Protein AF-A0AAV2IXG7-F1 (afdb_monomer_lite)

Organism: Knipowitschia caucasica (NCBI:txid637954)

Foldseek 3Di:
DDDDDDDDDDPDPPPPPDDDDDDDDDADCDPDPPPHHHDPPNDADDADPQFDDRPSQWGDWQWAFPDAPPGSPGDTDGQPQVPPATADRRPSHGPDPPSDDD

InterPro domains:
  IPR002049 Laminin-type EGF domain [PS01248] (45-79)

Sequence (102 aa):
MYPLELQFAHASPLSADTAQLAEVILTSAVISEAEGPPAPWVEFCSCPVGFMGQFCEQCSRGFTREHPGRGPLSACVPCNCHQHGTCHPETGKTLTVKCFFI

Structure (mmCIF, N/CA/C/O backbone):
data_AF-A0AAV2IXG7-F1
#
_entry.id   AF-A0AAV2IXG7-F1
#
loop_
_atom_site.group_PDB
_atom_site.id
_atom_site.type_symbol
_atom_site.label_atom_id
_atom_site.label_alt_id
_atom_site.label_comp_id
_atom_site.label_asym_id
_atom_site.label_entity_id
_atom_site.label_seq_id
_atom_site.pdbx_PDB_ins_code
_atom_site.Cartn_x
_atom_site.Cartn_y
_atom_site.Cartn_z
_atom_site.occupancy
_atom_site.B_iso_or_equiv
_atom_site.auth_seq_id
_atom_site.auth_comp_id
_atom_site.auth_asym_id
_atom_site.auth_atom_id
_atom_site.pdbx_PDB_model_num
ATOM 1 N N . MET A 1 1 ? -15.038 0.735 75.300 1.00 44.59 1 MET A N 1
ATOM 2 C CA . 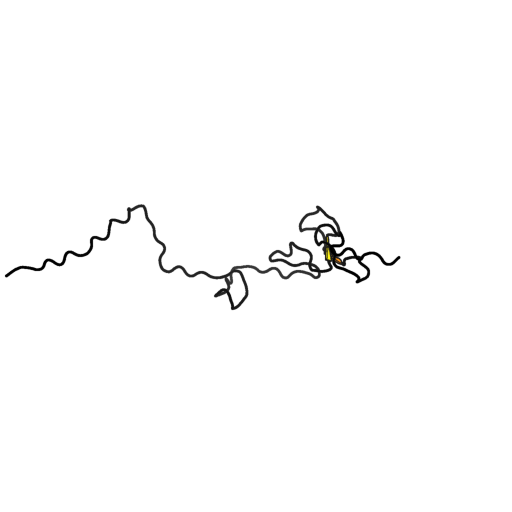MET A 1 1 ? -16.034 1.543 74.565 1.00 44.59 1 MET A CA 1
ATOM 3 C C . MET A 1 1 ? -15.304 2.615 73.761 1.00 44.59 1 MET A C 1
ATOM 5 O O . MET A 1 1 ? -15.051 3.688 74.282 1.00 44.59 1 MET A O 1
ATOM 9 N N . TYR A 1 2 ? -14.930 2.310 72.523 1.00 36.72 2 TYR A N 1
ATOM 10 C CA . TYR A 1 2 ? -14.588 3.296 71.492 1.00 36.72 2 TYR A CA 1
ATOM 11 C C . TYR A 1 2 ? -15.261 2.778 70.215 1.00 36.72 2 TYR A C 1
ATOM 13 O O . TYR A 1 2 ? -14.987 1.631 69.856 1.00 36.72 2 TYR A O 1
ATOM 21 N N . PRO A 1 3 ? -16.193 3.509 69.582 1.00 52.22 3 PRO A N 1
ATOM 22 C CA . PRO A 1 3 ? -16.747 3.073 68.309 1.00 52.22 3 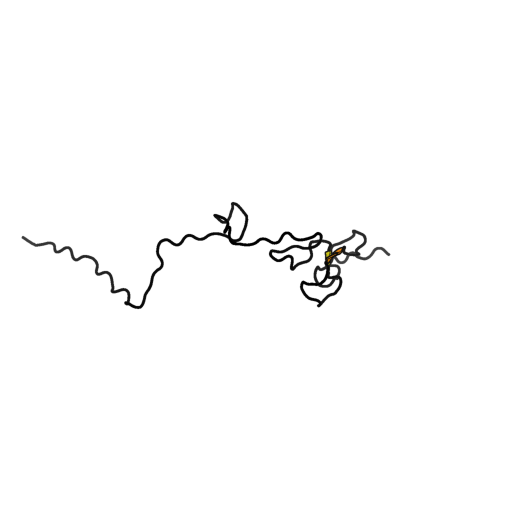PRO A CA 1
ATOM 23 C C . PRO A 1 3 ? -15.724 3.331 67.192 1.00 52.22 3 PRO A C 1
ATOM 25 O O . PRO A 1 3 ? -15.196 4.432 67.059 1.00 52.22 3 PRO A O 1
ATOM 28 N N . LEU A 1 4 ? -15.429 2.286 66.419 1.00 42.97 4 LEU A N 1
ATOM 29 C CA . LEU A 1 4 ? -14.741 2.367 65.133 1.00 42.97 4 LEU A CA 1
ATOM 30 C C . LEU A 1 4 ? -15.781 2.768 64.078 1.00 42.97 4 LEU A C 1
ATOM 32 O O . LEU A 1 4 ? -16.601 1.941 63.687 1.00 42.97 4 LEU A O 1
ATOM 36 N N . GLU A 1 5 ? -15.757 4.024 63.636 1.00 44.38 5 GLU A N 1
ATOM 37 C CA . GLU A 1 5 ? -16.462 4.470 62.429 1.00 44.38 5 GLU A CA 1
ATOM 38 C C . GLU A 1 5 ? -15.625 4.079 61.202 1.00 44.38 5 GLU A C 1
ATOM 40 O O . GLU A 1 5 ? -14.511 4.563 61.000 1.00 44.38 5 GLU A O 1
ATOM 45 N N . LEU A 1 6 ? -16.157 3.169 60.386 1.00 48.25 6 LEU A N 1
ATOM 46 C CA . LEU A 1 6 ? -15.658 2.869 59.046 1.00 48.25 6 LEU A CA 1
ATOM 47 C C . LEU A 1 6 ? -16.139 3.973 58.099 1.00 48.25 6 LEU A C 1
ATOM 49 O O . LEU A 1 6 ? -17.231 3.889 57.540 1.00 48.25 6 LEU A O 1
ATOM 53 N N . GLN A 1 7 ? -15.331 5.012 57.902 1.00 42.25 7 GLN A N 1
ATOM 54 C CA . GLN A 1 7 ? -15.579 5.970 56.828 1.00 42.25 7 GLN A CA 1
ATOM 55 C C . GLN A 1 7 ? -15.083 5.391 55.505 1.00 42.25 7 GLN A C 1
ATOM 57 O O . GLN A 1 7 ? -13.887 5.286 55.235 1.00 42.25 7 GLN A O 1
ATOM 62 N N . PHE A 1 8 ? -16.063 4.974 54.704 1.00 44.91 8 PHE A N 1
ATOM 63 C CA . PHE A 1 8 ? -15.930 4.642 53.296 1.00 44.91 8 PHE A CA 1
ATOM 64 C C . PHE A 1 8 ? -15.096 5.716 52.595 1.00 44.91 8 PHE A C 1
ATOM 66 O O . PHE A 1 8 ? -15.387 6.907 52.711 1.00 44.91 8 PHE A O 1
ATOM 73 N N . ALA A 1 9 ? -14.056 5.291 51.876 1.00 43.16 9 ALA A N 1
ATOM 74 C CA . ALA A 1 9 ? -13.269 6.172 51.031 1.00 43.16 9 ALA A CA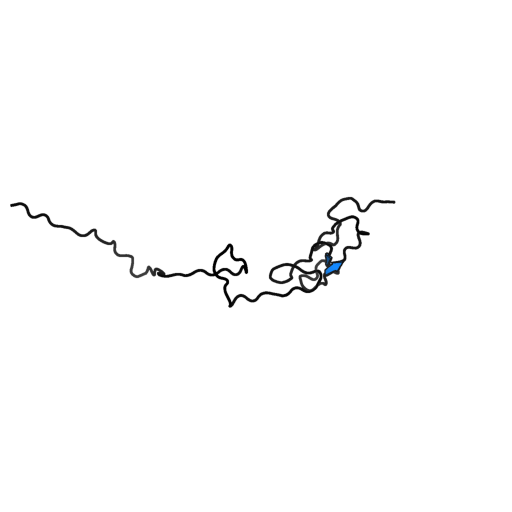 1
ATOM 75 C C . ALA A 1 9 ? -14.221 6.950 50.113 1.00 43.16 9 ALA A C 1
ATOM 77 O O . ALA A 1 9 ? -14.943 6.363 49.307 1.00 43.16 9 ALA A O 1
ATOM 78 N N . HIS A 1 10 ? -14.250 8.269 50.292 1.00 45.78 10 HIS A N 1
ATOM 79 C CA . HIS A 1 10 ? -14.997 9.184 49.450 1.00 45.78 10 HIS A CA 1
ATOM 80 C C . HIS A 1 10 ? -14.551 8.980 48.000 1.00 45.78 10 HIS A C 1
ATOM 82 O O . HIS A 1 10 ? -13.446 9.369 47.622 1.00 45.78 10 HIS A O 1
ATOM 88 N N . ALA A 1 11 ? -15.408 8.366 47.184 1.00 54.56 11 ALA A N 1
ATOM 89 C CA . ALA A 1 11 ? -15.302 8.493 45.744 1.00 54.56 11 ALA A CA 1
ATOM 90 C C . ALA A 1 11 ? -15.481 9.982 45.427 1.00 54.56 11 ALA A C 1
ATOM 92 O O . ALA A 1 11 ? -16.546 10.552 45.675 1.00 54.56 11 ALA A O 1
ATOM 93 N N . SER A 1 12 ? -14.415 10.628 44.956 1.00 61.94 12 SER A N 1
ATOM 94 C CA . SER A 1 12 ? -14.478 11.985 44.419 1.00 61.94 12 SER A CA 1
ATOM 95 C C . SER A 1 12 ? -15.626 12.072 43.406 1.00 61.94 12 SER A C 1
ATOM 97 O O . SER A 1 12 ? -15.798 11.127 42.629 1.00 61.94 12 SER A O 1
ATOM 99 N N . PRO A 1 13 ? -16.407 13.167 43.374 1.00 58.94 13 PRO A N 1
ATOM 100 C CA . PRO A 1 13 ? -17.423 13.336 42.353 1.00 58.94 13 PRO A CA 1
ATOM 101 C C . PRO A 1 13 ? -16.691 13.447 41.015 1.00 58.94 13 PRO A C 1
ATOM 103 O O . PRO A 1 13 ? -16.073 14.467 40.712 1.00 58.94 13 PRO A O 1
ATOM 106 N N . LEU A 1 14 ? -16.699 12.369 40.231 1.00 61.75 14 LEU A N 1
ATOM 107 C CA . LEU A 1 14 ? -16.409 12.459 38.808 1.00 61.75 14 LEU A CA 1
ATOM 108 C C . LEU A 1 14 ? -17.406 13.488 38.271 1.00 61.75 14 LEU A C 1
ATOM 110 O O . LEU A 1 14 ? -18.613 13.304 38.421 1.00 61.75 14 LEU A O 1
ATOM 114 N N . SER A 1 15 ? -16.886 14.615 37.779 1.00 64.38 15 SER A N 1
ATOM 115 C CA . SER A 1 15 ? -17.681 15.712 37.228 1.00 64.38 15 SER A CA 1
ATOM 116 C C . SER A 1 15 ? -18.786 15.156 36.329 1.00 64.38 15 SER A C 1
ATOM 118 O O . SER A 1 15 ? -18.529 14.233 35.556 1.00 64.38 15 SER A O 1
ATOM 120 N N . ALA A 1 16 ? -19.995 15.716 36.403 1.00 66.00 16 ALA A N 1
ATOM 121 C CA . ALA A 1 16 ? -21.142 15.285 35.594 1.00 66.00 16 ALA A CA 1
ATOM 122 C C . ALA A 1 16 ? -20.920 15.440 34.070 1.00 66.00 16 ALA A C 1
ATOM 124 O O . ALA A 1 16 ? -21.751 14.999 33.282 1.00 66.00 16 ALA A O 1
ATOM 125 N N . ASP A 1 17 ? -19.782 16.011 33.670 1.00 75.56 17 ASP A N 1
ATOM 126 C CA . ASP A 1 17 ? -19.321 16.148 32.287 1.00 75.56 17 ASP A CA 1
ATOM 127 C C . ASP A 1 17 ? -18.357 15.031 31.840 1.00 75.56 17 ASP A C 1
ATOM 129 O O . ASP A 1 17 ? -17.894 15.028 30.698 1.00 75.56 17 ASP A O 1
ATOM 133 N N . THR A 1 18 ? -18.023 14.076 32.714 1.00 73.88 18 THR A N 1
ATOM 134 C CA . THR A 1 18 ? -17.079 12.998 32.397 1.00 73.88 18 THR A CA 1
ATOM 135 C C . THR A 1 18 ? -17.822 11.708 32.060 1.00 73.88 18 THR A C 1
ATOM 137 O O . THR A 1 18 ? -18.237 10.959 32.943 1.00 73.88 18 THR A O 1
ATOM 140 N N . ALA A 1 19 ? -17.938 11.406 30.767 1.00 83.44 19 ALA A N 1
ATOM 141 C CA . ALA A 1 19 ? -18.352 10.088 30.294 1.00 83.44 19 ALA A CA 1
ATOM 142 C C . ALA A 1 19 ? -17.144 9.139 30.234 1.00 83.44 19 ALA A C 1
ATOM 144 O O . ALA A 1 19 ? -16.081 9.506 29.734 1.00 83.44 19 ALA A O 1
ATOM 145 N N . GLN A 1 20 ? -17.311 7.910 30.725 1.00 86.62 20 GLN A N 1
ATOM 146 C CA . GLN A 1 20 ? -16.305 6.851 30.627 1.00 86.62 20 GLN A CA 1
ATOM 147 C C . GLN A 1 20 ? -16.876 5.671 29.845 1.00 86.62 20 GLN A C 1
ATOM 149 O O . GLN A 1 20 ? -18.012 5.258 30.070 1.00 86.62 20 GLN A O 1
ATOM 154 N N . LEU A 1 21 ? -16.074 5.137 28.927 1.00 88.19 21 LEU A N 1
ATOM 155 C CA . LEU A 1 21 ? -16.388 3.906 28.214 1.00 88.19 21 LEU A CA 1
ATOM 156 C C . LEU A 1 21 ? -15.968 2.721 29.088 1.00 88.19 21 LEU A C 1
ATOM 158 O O . LEU A 1 21 ? -14.818 2.648 29.520 1.00 88.19 21 LEU A O 1
ATOM 162 N N . ALA A 1 22 ? -16.890 1.796 29.333 1.00 90.19 22 ALA A N 1
ATOM 163 C CA . ALA A 1 22 ? -16.603 0.498 29.934 1.00 90.19 22 ALA A CA 1
ATOM 164 C C . ALA A 1 22 ? -16.862 -0.604 28.894 1.00 90.19 22 ALA A C 1
ATOM 166 O O . ALA A 1 22 ? -17.690 -0.416 28.007 1.00 90.19 22 ALA A O 1
ATOM 167 N N . GLU A 1 23 ? -16.150 -1.731 29.006 1.00 89.06 23 GLU A N 1
ATOM 168 C CA . GLU A 1 23 ? -16.329 -2.914 28.141 1.00 89.06 23 GLU A CA 1
ATOM 169 C C . GLU A 1 23 ? -16.032 -2.675 26.643 1.00 89.06 23 GLU A C 1
ATOM 171 O O . GLU A 1 23 ? -16.774 -3.070 25.749 1.00 89.06 23 GLU A O 1
ATOM 176 N N . VAL A 1 24 ? -14.905 -2.019 26.349 1.00 87.38 24 VAL A N 1
ATOM 177 C CA . VAL A 1 24 ? -14.447 -1.805 24.967 1.00 87.38 24 VAL A CA 1
ATOM 178 C C . VAL A 1 24 ? -13.689 -3.033 24.462 1.00 87.38 24 VAL A C 1
ATOM 180 O O . VAL A 1 24 ? -12.685 -3.431 25.052 1.00 87.38 24 VAL A O 1
ATOM 183 N N . ILE A 1 25 ? -14.130 -3.594 23.334 1.00 87.12 25 ILE A N 1
ATOM 184 C CA . ILE A 1 25 ? -13.411 -4.641 22.597 1.00 87.12 25 ILE A CA 1
ATOM 185 C C . ILE A 1 25 ? -12.797 -4.013 21.345 1.00 87.12 25 ILE A C 1
ATOM 187 O O . ILE A 1 25 ? -13.484 -3.334 20.585 1.00 87.12 25 ILE A O 1
ATOM 191 N N . LEU A 1 26 ? -11.503 -4.251 21.129 1.00 86.88 26 LEU A N 1
ATOM 192 C CA . LEU A 1 26 ? -10.786 -3.811 19.934 1.00 86.88 26 LEU A CA 1
ATOM 193 C C . LEU A 1 26 ? -10.581 -4.989 18.981 1.00 86.88 26 LEU A C 1
ATOM 195 O O . LEU A 1 26 ? -10.255 -6.098 19.400 1.00 86.88 26 LEU A O 1
ATOM 199 N N . THR A 1 27 ? -10.754 -4.721 17.694 1.00 87.75 27 THR A N 1
ATOM 200 C CA . THR A 1 27 ? -10.518 -5.663 16.594 1.00 87.75 27 THR A CA 1
ATOM 201 C C . THR A 1 27 ? -9.492 -5.065 15.635 1.00 87.75 27 THR A C 1
ATOM 203 O O . THR A 1 27 ? -9.427 -3.841 15.506 1.00 87.75 27 THR A O 1
ATOM 206 N N . SER A 1 28 ? -8.722 -5.897 14.935 1.00 85.81 28 SER A N 1
ATOM 207 C CA . SER A 1 28 ? -7.664 -5.437 14.024 1.00 85.81 28 SER A CA 1
ATOM 208 C C . SER A 1 28 ? -8.113 -5.413 12.562 1.00 85.81 28 SER A C 1
ATOM 210 O O . SER A 1 28 ? -8.875 -6.265 12.116 1.00 85.81 28 SER A O 1
ATOM 212 N N . ALA A 1 29 ? -7.605 -4.449 11.792 1.00 84.38 29 ALA A N 1
ATOM 213 C CA . ALA A 1 29 ? -7.722 -4.438 10.331 1.00 84.38 29 ALA A CA 1
ATOM 214 C C . ALA A 1 29 ? -6.754 -5.429 9.655 1.00 84.38 29 ALA A C 1
ATOM 216 O O . ALA A 1 29 ? -6.902 -5.736 8.473 1.00 84.38 29 ALA A O 1
ATOM 217 N N . VAL A 1 30 ? -5.753 -5.922 10.389 1.00 82.75 30 VAL A N 1
ATOM 218 C CA . VAL A 1 30 ? -4.764 -6.868 9.876 1.00 82.75 30 VAL A CA 1
ATOM 219 C C . VAL A 1 30 ? -5.321 -8.283 9.962 1.00 82.75 30 VAL A C 1
ATOM 221 O O . VAL A 1 30 ? -5.701 -8.764 11.027 1.00 82.75 30 VAL A O 1
ATOM 224 N N . ILE A 1 31 ? -5.307 -8.986 8.831 1.00 74.88 31 ILE A N 1
ATOM 225 C CA . ILE A 1 31 ? -5.670 -10.402 8.752 1.00 74.88 31 ILE A CA 1
ATOM 226 C C . ILE A 1 31 ? -4.442 -11.227 9.163 1.00 74.88 31 ILE A C 1
ATOM 228 O O . ILE A 1 31 ? -3.744 -11.803 8.331 1.00 74.88 31 ILE A O 1
ATOM 232 N N . SER A 1 32 ? -4.116 -11.218 10.456 1.00 75.31 32 SER A N 1
ATOM 233 C CA . SER A 1 32 ? -3.060 -12.057 11.026 1.00 75.31 32 SER A CA 1
ATOM 234 C C . SER A 1 32 ? -3.428 -12.495 12.439 1.00 75.31 32 SER A C 1
ATOM 236 O O . SER A 1 32 ? -3.988 -11.718 13.206 1.00 75.31 32 SER A O 1
ATOM 238 N N . GLU A 1 33 ? -3.082 -13.730 12.805 1.00 67.50 33 GLU A N 1
ATOM 239 C CA . GLU A 1 33 ? -3.388 -14.278 14.137 1.00 67.50 33 GLU A CA 1
ATOM 240 C C . GLU A 1 33 ? -2.608 -13.587 15.274 1.00 67.50 33 GLU A C 1
ATOM 242 O O . GLU A 1 33 ? -2.902 -13.799 16.447 1.00 67.50 33 GLU A O 1
ATOM 247 N N . ALA A 1 34 ? -1.622 -12.747 14.942 1.00 74.06 34 ALA A N 1
ATOM 248 C CA . ALA A 1 34 ? -0.730 -12.106 15.903 1.00 74.06 34 ALA A CA 1
ATOM 249 C C . ALA A 1 34 ? -1.305 -10.833 16.559 1.00 74.06 34 ALA A C 1
ATOM 251 O O . ALA A 1 34 ? -0.802 -10.424 17.602 1.00 74.06 34 ALA A O 1
ATOM 252 N N . GLU A 1 35 ? -2.338 -10.207 15.980 1.00 75.81 35 GLU A N 1
ATOM 253 C CA . GLU A 1 35 ? -2.817 -8.870 16.391 1.00 75.81 35 GLU A CA 1
ATOM 254 C C . GLU A 1 35 ? -4.280 -8.835 16.874 1.00 75.81 35 GLU A C 1
ATOM 256 O O . GLU A 1 35 ? -4.889 -7.769 16.970 1.00 75.81 35 GLU A O 1
ATOM 261 N N . GLY A 1 36 ? -4.845 -9.991 17.232 1.00 80.75 36 GLY A N 1
ATOM 262 C CA . GLY A 1 36 ? -6.204 -10.102 17.772 1.00 80.75 36 GLY A CA 1
ATOM 263 C C . GLY A 1 36 ? -7.269 -10.434 16.719 1.00 80.75 36 GLY A C 1
ATOM 264 O O . GLY A 1 36 ? -6.939 -10.803 15.591 1.00 80.75 36 GLY A O 1
ATOM 265 N N . PRO A 1 37 ? -8.565 -10.374 17.085 1.00 84.25 37 PRO A N 1
ATOM 266 C CA . PRO A 1 37 ? -9.641 -10.763 16.183 1.00 84.25 37 PRO A CA 1
ATOM 267 C C . PRO A 1 37 ? -9.728 -9.796 14.991 1.00 84.25 37 PRO A C 1
ATOM 269 O O . PRO A 1 37 ? -9.742 -8.576 15.201 1.00 84.25 37 PRO A O 1
ATOM 272 N N . PRO A 1 38 ? -9.811 -10.306 13.748 1.00 83.94 38 PRO A N 1
ATOM 273 C CA . PRO A 1 38 ? -9.954 -9.462 12.575 1.00 83.94 38 PRO A CA 1
ATOM 274 C C . PRO A 1 38 ? -11.319 -8.769 12.582 1.00 83.94 38 PRO A C 1
ATOM 276 O O . PRO A 1 38 ? -12.329 -9.341 12.991 1.00 83.94 38 PRO A O 1
ATOM 279 N N . ALA A 1 39 ? -11.343 -7.535 12.103 1.00 87.69 39 ALA A N 1
ATOM 280 C CA . ALA A 1 39 ? -12.537 -6.735 11.909 1.00 87.69 39 ALA A CA 1
ATOM 281 C C . ALA A 1 39 ? -13.234 -7.157 10.598 1.00 87.69 39 ALA A C 1
ATOM 283 O O . ALA A 1 39 ? -12.747 -6.809 9.523 1.00 87.69 39 ALA A O 1
ATOM 284 N N . PRO A 1 40 ? -14.373 -7.878 10.630 1.00 84.81 40 PRO A N 1
ATOM 285 C CA . PRO A 1 40 ? -15.000 -8.421 9.417 1.00 84.81 40 PRO A CA 1
ATOM 286 C C . PRO A 1 40 ? -15.580 -7.351 8.481 1.00 84.81 40 PRO A C 1
ATOM 288 O O . PRO A 1 40 ? -15.892 -7.645 7.333 1.00 84.81 40 PRO A O 1
ATOM 291 N N . TRP A 1 41 ? -15.751 -6.121 8.969 1.00 83.81 41 TRP A N 1
ATOM 292 C CA . TRP A 1 41 ? -16.203 -4.972 8.180 1.00 83.81 41 TRP A CA 1
ATOM 293 C C . TRP A 1 41 ? -15.062 -4.255 7.450 1.00 83.81 41 TRP A C 1
ATOM 295 O O . TRP A 1 41 ? -15.323 -3.327 6.688 1.00 83.81 41 TRP A O 1
ATOM 305 N N . VAL A 1 42 ? -13.805 -4.626 7.712 1.00 87.06 42 VAL A N 1
ATOM 306 C CA . VAL A 1 42 ? -12.667 -4.072 6.982 1.00 87.06 42 VAL A CA 1
ATOM 307 C C . VAL A 1 42 ? -12.591 -4.763 5.631 1.00 87.06 42 VAL A C 1
ATOM 309 O O . VAL A 1 42 ? -12.370 -5.969 5.533 1.00 87.06 42 VAL A O 1
ATOM 312 N N . GLU A 1 43 ? -12.783 -3.979 4.580 1.00 84.06 43 GLU A N 1
ATOM 313 C CA . GLU A 1 43 ? -12.617 -4.446 3.212 1.00 84.06 43 GLU A CA 1
ATOM 314 C C . GLU A 1 43 ? -11.127 -4.628 2.896 1.00 84.06 43 GLU A C 1
ATOM 316 O O . GLU A 1 43 ? -10.285 -3.817 3.285 1.00 84.06 43 GLU A O 1
ATOM 321 N N . PHE A 1 44 ? -10.802 -5.694 2.164 1.00 80.69 44 PHE A N 1
ATOM 322 C CA . PHE A 1 44 ? -9.449 -5.965 1.688 1.00 80.69 44 PHE A CA 1
ATOM 323 C C . PHE A 1 44 ? -9.413 -5.952 0.161 1.00 80.69 44 PHE A C 1
ATOM 325 O O . PHE A 1 44 ? -10.238 -6.587 -0.501 1.00 80.69 44 PHE A O 1
ATOM 332 N N . CYS A 1 45 ? -8.432 -5.257 -0.413 1.00 85.88 45 CYS A N 1
ATOM 333 C CA . CYS A 1 45 ? -8.247 -5.209 -1.856 1.00 85.88 45 CYS A CA 1
ATOM 334 C C . CYS A 1 45 ? -7.412 -6.401 -2.349 1.00 85.88 45 CYS A C 1
ATOM 336 O O . CYS A 1 45 ? -6.269 -6.593 -1.941 1.00 85.88 45 CYS A O 1
ATOM 338 N N . SER A 1 46 ? -7.948 -7.176 -3.298 1.00 88.12 46 SER A N 1
ATOM 339 C CA . SER A 1 46 ? -7.145 -8.144 -4.052 1.00 88.12 46 SER A CA 1
ATOM 340 C C . SER A 1 46 ? -6.387 -7.416 -5.162 1.00 88.12 46 SER A C 1
ATOM 342 O O . SER A 1 46 ? -6.991 -6.942 -6.126 1.00 88.12 46 SER A O 1
ATOM 344 N N . CYS A 1 47 ? -5.068 -7.285 -5.009 1.00 87.38 47 CYS A N 1
ATOM 345 C CA . CYS A 1 47 ? -4.269 -6.527 -5.964 1.00 87.38 47 CYS A CA 1
ATOM 346 C C . CYS A 1 47 ? -3.970 -7.322 -7.241 1.00 87.38 47 CYS A C 1
ATOM 348 O O . CYS A 1 47 ? -3.590 -8.495 -7.165 1.00 87.38 47 CYS A O 1
ATOM 350 N N . PRO A 1 48 ? -4.082 -6.685 -8.423 1.00 89.81 48 PRO A N 1
ATOM 351 C CA . PRO A 1 48 ? -3.643 -7.291 -9.669 1.00 89.81 48 PRO A CA 1
ATOM 352 C C . PRO A 1 48 ? -2.120 -7.478 -9.681 1.00 89.81 48 PRO A C 1
ATOM 354 O O . PRO A 1 48 ? -1.383 -6.900 -8.876 1.00 89.81 48 PRO A O 1
ATOM 357 N N . VAL A 1 49 ? -1.639 -8.277 -10.637 1.00 88.50 49 VAL A N 1
ATOM 358 C CA . VAL A 1 49 ? -0.204 -8.529 -10.820 1.00 88.50 49 VAL A CA 1
ATOM 359 C C . VAL A 1 49 ? 0.548 -7.204 -10.930 1.00 88.50 49 VAL A C 1
ATOM 361 O O . VAL A 1 49 ? 0.187 -6.336 -11.721 1.00 88.50 49 VAL A O 1
ATOM 364 N N . GLY A 1 50 ? 1.609 -7.065 -10.142 1.00 88.25 50 GLY A N 1
ATOM 365 C CA . GLY A 1 50 ? 2.459 -5.885 -10.177 1.00 88.25 50 GLY A CA 1
ATOM 366 C C . GLY A 1 50 ? 2.123 -4.814 -9.143 1.00 88.25 50 GLY A C 1
ATOM 367 O O . GLY A 1 50 ? 2.923 -3.893 -9.005 1.00 88.25 50 GLY A O 1
ATOM 368 N N . PHE A 1 51 ? 1.036 -4.948 -8.379 1.00 89.56 51 PHE A N 1
ATOM 369 C CA . PHE A 1 51 ? 0.628 -4.004 -7.332 1.00 89.56 51 PHE A CA 1
ATOM 370 C C . PHE A 1 51 ? 0.720 -4.621 -5.928 1.00 89.56 51 PHE A C 1
ATOM 372 O O . PHE A 1 51 ? 0.625 -5.834 -5.754 1.00 89.56 51 PHE A O 1
ATOM 379 N N . MET A 1 52 ? 0.931 -3.779 -4.919 1.00 88.56 52 MET A N 1
ATOM 380 C CA . MET A 1 52 ? 0.957 -4.131 -3.499 1.00 88.56 52 MET A CA 1
ATOM 381 C C . MET A 1 52 ? 0.423 -2.971 -2.640 1.00 88.56 52 MET A C 1
ATOM 383 O O . MET A 1 52 ? 0.233 -1.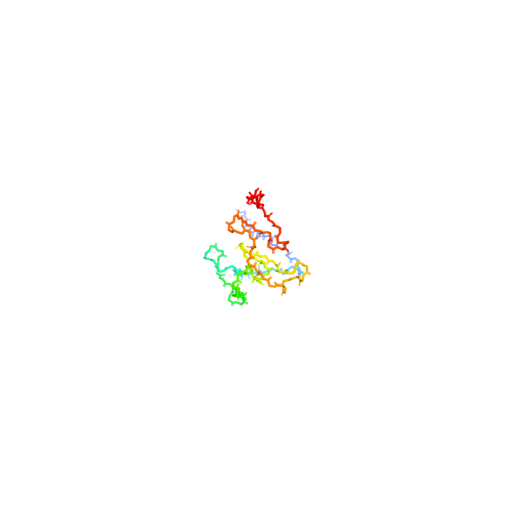859 -3.135 1.00 88.56 52 MET A O 1
ATOM 387 N N . GLY A 1 53 ? 0.225 -3.230 -1.347 1.00 86.00 53 GLY A N 1
ATOM 388 C CA . GLY A 1 53 ? -0.358 -2.279 -0.397 1.00 86.00 53 GLY A CA 1
ATOM 389 C C . GLY A 1 53 ? -1.810 -2.618 -0.069 1.00 86.00 53 GLY A C 1
ATOM 390 O O . GLY A 1 53 ? -2.443 -3.421 -0.752 1.00 86.00 53 GLY A O 1
ATOM 391 N N . GLN A 1 54 ? -2.330 -2.019 0.997 1.00 82.88 54 GLN A N 1
ATOM 392 C CA . GLN A 1 54 ? -3.708 -2.231 1.460 1.00 82.88 54 GLN A CA 1
ATOM 393 C C . GLN A 1 54 ? -4.756 -1.695 0.470 1.00 82.88 54 GLN A C 1
ATOM 395 O O . GLN A 1 54 ? -5.875 -2.198 0.433 1.00 82.88 54 GLN A O 1
ATOM 400 N N . PHE A 1 55 ? -4.377 -0.725 -0.370 1.00 85.38 55 PHE A N 1
ATOM 401 C CA . PHE A 1 55 ? -5.221 -0.127 -1.405 1.00 85.38 55 PHE A CA 1
ATOM 402 C C . PHE A 1 55 ? -4.642 -0.325 -2.812 1.00 85.38 55 PHE A C 1
ATOM 404 O O . PHE A 1 55 ? -5.024 0.386 -3.742 1.00 85.38 55 PHE A O 1
ATOM 411 N N . CYS A 1 56 ? -3.706 -1.267 -2.982 1.00 87.25 56 CYS A N 1
ATOM 412 C CA . CYS A 1 56 ? -2.983 -1.488 -4.238 1.00 87.25 56 CYS A CA 1
ATOM 413 C C . CYS A 1 56 ? -2.340 -0.204 -4.784 1.00 87.25 56 CYS A C 1
ATOM 415 O O . CYS A 1 56 ? -2.295 0.034 -5.989 1.00 87.25 56 CYS A O 1
ATOM 417 N N . GLU A 1 57 ? -1.873 0.659 -3.888 1.00 86.31 57 GLU A N 1
ATOM 418 C CA . GLU A 1 57 ? -1.392 1.992 -4.223 1.00 86.31 57 GLU A CA 1
ATOM 419 C C . GLU A 1 57 ? 0.094 2.019 -4.603 1.00 86.31 57 GLU A C 1
ATOM 421 O O . GLU A 1 57 ? 0.568 3.009 -5.167 1.00 86.31 57 GLU A O 1
ATOM 426 N N . GLN A 1 58 ? 0.819 0.928 -4.339 1.00 86.19 58 GLN A N 1
ATOM 427 C CA . GLN A 1 58 ? 2.256 0.793 -4.567 1.00 86.19 58 GLN A CA 1
ATOM 428 C C . GLN A 1 58 ? 2.554 -0.264 -5.633 1.00 86.19 58 GLN A C 1
ATOM 430 O O . GLN A 1 58 ? 1.908 -1.309 -5.690 1.00 86.19 58 GLN A O 1
ATOM 435 N N . CYS A 1 59 ? 3.586 -0.041 -6.452 1.00 88.06 59 CYS A N 1
ATOM 436 C CA . CYS A 1 59 ? 4.078 -1.096 -7.333 1.00 88.06 59 CYS A CA 1
ATOM 437 C C . CYS A 1 59 ? 4.857 -2.150 -6.542 1.00 88.06 59 CYS A C 1
ATOM 439 O O . CYS A 1 59 ? 5.685 -1.844 -5.680 1.00 88.06 59 CYS A O 1
ATOM 441 N N . SER A 1 60 ? 4.593 -3.411 -6.867 1.00 89.50 60 SER A N 1
ATOM 442 C CA . SER A 1 60 ? 5.274 -4.549 -6.275 1.00 89.50 60 SER A CA 1
ATOM 443 C C . SER A 1 60 ? 6.760 -4.596 -6.665 1.00 89.50 60 SER A C 1
ATOM 445 O O . SER A 1 60 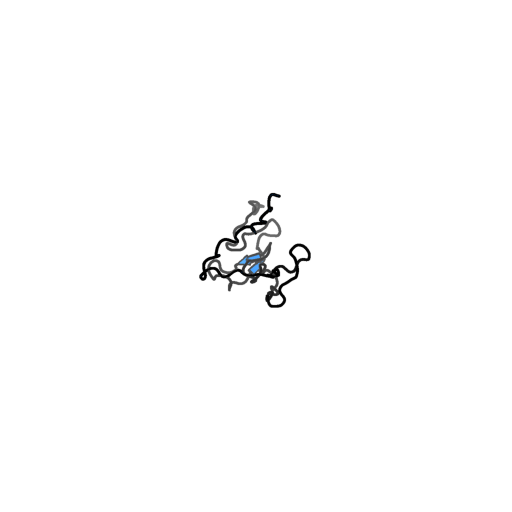? 7.200 -3.933 -7.608 1.00 89.50 60 SER A O 1
ATOM 447 N N . ARG A 1 61 ? 7.575 -5.378 -5.943 1.00 85.25 61 ARG A N 1
ATOM 448 C CA . ARG A 1 61 ? 9.012 -5.495 -6.246 1.00 85.25 61 ARG A CA 1
ATOM 449 C C . ARG A 1 61 ? 9.213 -5.992 -7.682 1.00 85.25 61 ARG A C 1
ATOM 451 O O . ARG A 1 61 ? 8.660 -7.018 -8.059 1.00 85.25 61 ARG A O 1
ATOM 458 N N . GLY A 1 62 ? 10.037 -5.283 -8.455 1.00 84.06 62 GLY A N 1
ATOM 459 C CA . GLY A 1 62 ? 10.274 -5.599 -9.868 1.00 84.06 62 GLY A CA 1
ATOM 460 C C . GLY A 1 62 ? 9.292 -4.934 -10.838 1.00 84.06 62 GLY A C 1
ATOM 461 O O . GLY A 1 62 ? 9.411 -5.153 -12.041 1.00 84.06 62 GLY A O 1
ATOM 462 N N . PHE A 1 63 ? 8.377 -4.098 -10.340 1.00 87.25 63 PHE A N 1
ATOM 463 C CA . PHE A 1 63 ? 7.476 -3.282 -11.146 1.00 87.25 63 PHE A CA 1
ATOM 464 C C . PHE A 1 63 ? 7.684 -1.791 -10.873 1.00 87.25 63 PHE A C 1
ATOM 466 O O . PHE A 1 63 ? 8.122 -1.389 -9.794 1.00 87.25 63 PHE A O 1
ATOM 473 N N . THR A 1 64 ? 7.341 -0.960 -11.851 1.00 87.00 64 THR A N 1
ATOM 474 C CA . THR A 1 64 ? 7.369 0.499 -11.741 1.00 87.00 64 THR A CA 1
ATOM 475 C C . THR A 1 64 ? 6.192 1.146 -12.444 1.00 87.00 64 THR A C 1
ATOM 477 O O . THR A 1 64 ? 5.612 0.557 -13.357 1.00 87.00 64 THR A O 1
ATOM 480 N N . ARG A 1 65 ? 5.837 2.363 -12.032 1.00 88.25 65 ARG A N 1
ATOM 481 C CA . ARG A 1 65 ? 4.821 3.162 -12.707 1.00 88.25 65 ARG A CA 1
ATOM 482 C C . ARG A 1 65 ? 5.244 3.437 -14.141 1.00 88.25 65 ARG A C 1
ATOM 484 O O . ARG A 1 65 ? 6.289 4.028 -14.389 1.00 88.25 65 ARG A O 1
ATOM 491 N N . GLU A 1 66 ? 4.372 3.078 -15.073 1.00 84.56 66 GLU A N 1
ATOM 492 C CA . GLU A 1 66 ? 4.526 3.418 -16.488 1.00 84.56 66 GLU A CA 1
ATOM 493 C C . GLU A 1 66 ? 4.610 4.941 -16.692 1.00 84.56 66 GLU A C 1
ATOM 495 O O . GLU A 1 66 ? 5.435 5.434 -17.456 1.00 84.56 66 GLU A O 1
ATOM 500 N N . HIS A 1 67 ? 3.782 5.692 -15.960 1.00 80.62 67 HIS A N 1
ATOM 501 C CA . HIS A 1 67 ? 3.692 7.147 -16.044 1.00 80.62 67 HIS A CA 1
ATOM 502 C C . HIS A 1 67 ? 3.905 7.780 -14.658 1.00 80.62 67 HIS A C 1
ATOM 504 O O . HIS A 1 67 ? 2.942 7.914 -13.890 1.00 80.62 67 HIS A O 1
ATOM 510 N N . PRO A 1 68 ? 5.144 8.192 -14.323 1.00 72.06 68 PRO A N 1
ATOM 511 C CA . PRO A 1 68 ? 5.439 8.899 -13.081 1.00 72.06 68 PRO A CA 1
ATOM 512 C C . PRO A 1 68 ? 4.572 10.160 -12.959 1.00 72.06 68 PRO A C 1
ATOM 514 O O . PRO A 1 68 ? 4.490 10.957 -13.891 1.00 72.06 68 PRO A O 1
ATOM 517 N N . GLY A 1 69 ? 3.905 10.345 -11.819 1.00 69.06 69 GLY A N 1
ATOM 518 C CA . GLY A 1 69 ? 3.078 11.530 -11.554 1.00 69.06 69 GLY A CA 1
ATOM 519 C C . GLY A 1 69 ? 1.601 11.427 -11.954 1.00 69.06 69 GLY A C 1
ATOM 520 O O . GLY A 1 69 ? 0.832 12.318 -11.607 1.00 69.06 69 GLY A O 1
ATOM 521 N N . ARG A 1 70 ? 1.152 10.328 -12.583 1.00 71.31 70 ARG A N 1
ATOM 522 C CA . ARG A 1 70 ? -0.291 10.066 -12.797 1.00 71.31 70 ARG A CA 1
ATOM 523 C C . ARG A 1 70 ? -1.025 9.570 -11.542 1.00 71.31 70 ARG A C 1
ATOM 525 O O . ARG A 1 70 ? -2.210 9.245 -11.613 1.00 71.31 70 ARG A O 1
ATOM 532 N N . GLY A 1 71 ? -0.327 9.516 -10.406 1.00 68.69 71 GLY A N 1
ATOM 533 C CA . GLY A 1 71 ? -0.860 9.013 -9.145 1.00 68.69 71 GLY A CA 1
ATOM 534 C C . GLY A 1 71 ? -1.207 7.519 -9.212 1.00 68.69 71 GLY A C 1
ATOM 535 O O . GLY A 1 71 ? -0.837 6.859 -10.185 1.00 68.69 71 GLY A O 1
ATOM 536 N N . PRO A 1 72 ? -1.937 6.978 -8.218 1.00 67.88 72 PRO A N 1
ATOM 537 C CA . PRO A 1 72 ? -2.251 5.548 -8.074 1.00 67.88 72 PRO A CA 1
ATOM 538 C C . PRO A 1 72 ? -2.942 4.891 -9.282 1.00 67.88 72 PRO A C 1
ATOM 540 O O . PRO A 1 72 ? -2.972 3.671 -9.364 1.00 67.88 72 PRO A O 1
ATOM 543 N N . LEU A 1 73 ? -3.428 5.672 -10.250 1.00 71.50 73 LEU A N 1
ATOM 544 C CA . LEU A 1 73 ? -4.086 5.190 -11.465 1.00 71.50 73 LEU A CA 1
ATOM 545 C C . LEU A 1 73 ? -3.124 4.733 -12.577 1.00 71.50 73 LEU A C 1
ATOM 547 O O . LEU A 1 73 ? -3.577 4.172 -13.573 1.00 71.50 73 LEU A O 1
ATOM 551 N N . SER A 1 74 ? -1.817 5.003 -12.479 1.00 83.06 74 SER A N 1
ATOM 552 C CA . SER A 1 74 ? -0.862 4.525 -13.490 1.00 83.06 74 SER A CA 1
ATOM 553 C C . SER A 1 74 ? -0.615 3.021 -13.352 1.00 83.06 74 SER A C 1
ATOM 555 O O . SER A 1 74 ? -0.377 2.541 -12.243 1.00 83.06 74 SER A O 1
ATOM 557 N N . ALA A 1 75 ? -0.549 2.303 -14.474 1.00 86.25 75 ALA A N 1
ATOM 558 C CA . ALA A 1 75 ? -0.192 0.889 -14.483 1.00 86.25 75 ALA A CA 1
ATOM 559 C C . ALA A 1 75 ? 1.218 0.644 -13.915 1.00 86.25 75 ALA A C 1
ATOM 561 O O . ALA A 1 75 ? 2.144 1.423 -14.162 1.00 86.25 75 ALA A O 1
ATOM 562 N N . CYS A 1 76 ? 1.376 -0.460 -13.183 1.00 88.94 76 CYS A N 1
ATOM 563 C CA . CYS A 1 76 ? 2.674 -0.990 -12.789 1.00 88.94 76 CYS A CA 1
ATOM 564 C C . CYS A 1 76 ? 3.162 -1.958 -13.873 1.00 88.94 76 CYS A C 1
ATOM 566 O O . CYS A 1 76 ? 2.553 -3.001 -14.106 1.00 88.94 76 CYS A O 1
ATOM 568 N N . VAL A 1 77 ? 4.263 -1.616 -14.537 1.00 88.88 77 VAL A N 1
ATOM 569 C CA . VAL A 1 77 ? 4.895 -2.421 -15.591 1.00 88.88 77 VAL A CA 1
ATOM 570 C C . VAL A 1 77 ? 6.208 -3.030 -15.090 1.00 88.88 77 VAL A C 1
ATOM 572 O O . VAL A 1 77 ? 6.839 -2.452 -14.202 1.00 88.88 77 VAL A O 1
ATOM 575 N N . PRO A 1 78 ? 6.647 -4.188 -15.617 1.00 86.94 78 PRO A N 1
ATOM 576 C CA . PRO A 1 78 ? 7.918 -4.791 -15.225 1.00 86.94 78 PRO A CA 1
ATOM 577 C C . PRO A 1 78 ? 9.104 -3.840 -15.428 1.00 86.94 78 PRO A C 1
ATOM 579 O O . PRO A 1 78 ? 9.197 -3.152 -16.445 1.00 86.94 78 PRO A O 1
ATOM 582 N N . CYS A 1 79 ? 10.046 -3.832 -14.484 1.00 83.69 79 CYS A N 1
ATOM 583 C CA . CYS A 1 79 ? 11.295 -3.089 -14.625 1.00 83.69 79 CYS A CA 1
ATOM 584 C C . CYS A 1 79 ? 12.076 -3.587 -15.855 1.00 83.69 79 CYS A C 1
ATOM 586 O O . CYS A 1 79 ? 12.414 -4.770 -15.945 1.00 83.69 79 CYS A O 1
ATOM 588 N N . ASN A 1 80 ? 12.470 -2.685 -16.758 1.00 76.94 80 ASN A N 1
ATOM 589 C CA . ASN A 1 80 ? 13.366 -3.024 -17.865 1.00 76.94 80 ASN A CA 1
ATOM 590 C C . ASN A 1 80 ? 14.844 -2.950 -17.434 1.00 76.94 80 ASN A C 1
ATOM 592 O O . ASN A 1 80 ? 15.589 -2.066 -17.848 1.00 76.94 80 ASN A O 1
ATOM 596 N N . CYS A 1 81 ? 15.256 -3.863 -16.550 1.00 70.75 81 CYS A N 1
ATOM 597 C CA . CYS A 1 81 ? 16.624 -3.928 -16.014 1.00 70.75 81 CYS A CA 1
ATOM 598 C C . CYS A 1 81 ? 17.384 -5.198 -16.442 1.00 70.75 81 CYS A C 1
ATOM 600 O O . CYS A 1 81 ? 18.324 -5.588 -15.756 1.00 70.75 81 CYS A O 1
ATOM 602 N N . HIS A 1 82 ? 16.966 -5.882 -17.519 1.00 69.38 82 HIS A N 1
ATOM 60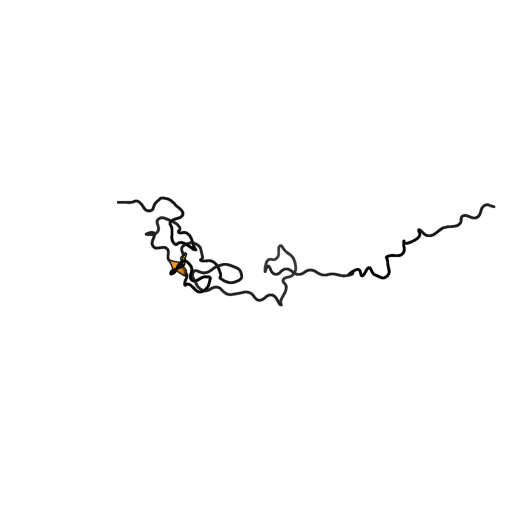3 C CA . HIS A 1 82 ? 17.604 -7.120 -18.016 1.00 69.38 82 HIS A CA 1
ATOM 604 C C . HIS A 1 82 ? 17.886 -8.172 -16.910 1.00 69.38 82 HIS A C 1
ATOM 606 O O . HIS A 1 82 ? 18.950 -8.782 -16.872 1.00 69.38 82 HIS A O 1
ATOM 612 N N . GLN A 1 83 ? 16.947 -8.348 -15.968 1.00 66.81 83 GLN A N 1
ATOM 613 C CA . GLN A 1 83 ? 17.071 -9.208 -14.771 1.00 66.81 83 GLN A CA 1
ATOM 614 C C . GLN A 1 83 ? 18.243 -8.884 -13.813 1.00 66.81 83 GLN A C 1
ATOM 616 O O . GLN A 1 83 ? 18.515 -9.658 -12.900 1.00 66.81 83 GLN A O 1
ATOM 621 N N . HIS A 1 84 ? 18.911 -7.737 -13.956 1.00 66.56 84 HIS A N 1
ATOM 622 C CA . HIS A 1 84 ? 20.127 -7.402 -13.202 1.00 66.56 84 HIS A CA 1
ATOM 623 C C . HIS A 1 84 ? 19.924 -6.461 -12.005 1.00 66.56 84 HIS A C 1
ATOM 625 O O . HIS A 1 84 ? 20.892 -6.006 -11.395 1.00 66.56 84 HIS A O 1
ATOM 631 N N . GLY A 1 85 ? 18.681 -6.166 -11.626 1.00 69.38 85 GLY A N 1
ATOM 632 C CA . GLY A 1 85 ? 18.418 -5.318 -10.469 1.00 69.38 85 GLY A CA 1
ATOM 633 C C . GLY A 1 85 ? 16.947 -5.009 -10.249 1.00 69.38 85 GLY A C 1
ATOM 634 O O . GLY A 1 85 ? 16.079 -5.398 -11.031 1.00 69.38 85 GLY A O 1
ATOM 635 N N . THR A 1 86 ? 16.681 -4.289 -9.163 1.00 75.38 86 THR A N 1
ATOM 636 C CA . THR A 1 86 ? 15.362 -3.740 -8.846 1.00 75.38 86 THR A CA 1
ATOM 637 C C . THR A 1 86 ? 15.295 -2.265 -9.233 1.00 75.38 86 THR A C 1
ATOM 639 O O . THR A 1 86 ? 16.292 -1.535 -9.189 1.00 75.38 86 THR A O 1
ATOM 642 N N . CYS A 1 87 ? 14.104 -1.811 -9.615 1.00 80.00 87 CYS A N 1
ATOM 643 C CA . CYS A 1 87 ? 13.843 -0.413 -9.919 1.00 80.00 87 CYS A CA 1
ATOM 644 C C . CYS A 1 87 ? 12.906 0.222 -8.887 1.00 80.00 87 CYS A C 1
ATOM 646 O O . CYS A 1 87 ? 12.234 -0.460 -8.111 1.00 80.00 87 CYS A O 1
ATOM 648 N N . HIS A 1 88 ? 12.915 1.549 -8.850 1.00 83.00 88 HIS A N 1
ATOM 649 C CA . HIS A 1 88 ? 12.126 2.358 -7.946 1.00 83.00 88 HIS A CA 1
ATOM 650 C C . HIS A 1 88 ? 10.657 2.307 -8.388 1.00 83.00 88 HIS A C 1
ATOM 652 O O . HIS A 1 88 ? 10.362 2.655 -9.536 1.00 83.00 88 HIS A O 1
ATOM 658 N N . PRO A 1 89 ? 9.717 1.956 -7.494 1.00 78.31 89 PRO A N 1
ATOM 659 C CA . PRO A 1 89 ? 8.320 1.714 -7.861 1.00 78.31 89 PRO A CA 1
ATOM 660 C C . PRO A 1 89 ? 7.636 2.953 -8.456 1.00 78.31 89 PRO A C 1
ATOM 662 O O . PRO A 1 89 ? 6.891 2.838 -9.416 1.00 78.31 89 PRO A O 1
ATOM 665 N N . GLU A 1 90 ? 7.955 4.150 -7.958 1.00 77.56 90 GLU A N 1
ATOM 666 C CA . GLU A 1 90 ? 7.337 5.400 -8.438 1.00 77.56 90 GLU A CA 1
ATOM 667 C C . GLU A 1 90 ? 8.065 6.097 -9.600 1.00 77.56 90 GLU A C 1
ATOM 669 O O . GLU A 1 90 ? 7.444 6.825 -10.369 1.00 77.56 90 GLU A O 1
ATOM 674 N N . THR A 1 91 ? 9.388 5.935 -9.711 1.00 73.75 91 THR A N 1
ATOM 675 C CA . THR A 1 91 ? 10.212 6.754 -10.621 1.00 73.75 91 THR A CA 1
ATOM 676 C C . THR A 1 91 ? 10.848 5.958 -11.755 1.00 73.75 91 THR A C 1
ATOM 678 O O . THR A 1 91 ? 11.466 6.557 -12.631 1.00 73.75 91 THR A O 1
ATOM 681 N N . GLY A 1 92 ? 10.780 4.626 -11.720 1.00 70.19 92 GLY A N 1
ATOM 682 C CA . GLY A 1 92 ? 11.432 3.741 -12.692 1.00 70.19 92 GLY A CA 1
ATOM 683 C C . GLY A 1 92 ? 12.955 3.710 -12.609 1.00 70.19 92 GLY A C 1
ATOM 684 O O . GLY A 1 92 ? 13.590 2.932 -13.316 1.00 70.19 92 GLY A O 1
ATOM 685 N N . LYS A 1 93 ? 13.567 4.515 -11.734 1.00 71.56 93 LYS A N 1
ATOM 686 C CA . LYS A 1 93 ? 15.023 4.604 -11.586 1.00 71.56 93 LYS A CA 1
ATOM 687 C C . LYS A 1 93 ? 15.577 3.352 -10.924 1.00 71.56 93 LYS A C 1
ATOM 689 O O . LYS A 1 93 ? 15.007 2.867 -9.953 1.00 71.56 93 LYS A O 1
ATOM 694 N N . THR A 1 94 ? 16.704 2.839 -11.395 1.00 67.44 94 THR A N 1
ATOM 695 C CA . THR A 1 94 ? 17.333 1.668 -10.779 1.00 67.44 94 THR A CA 1
ATOM 696 C C . THR A 1 94 ? 17.768 1.982 -9.345 1.00 67.44 94 THR A C 1
ATOM 698 O O . THR A 1 94 ? 18.444 2.980 -9.105 1.00 67.44 94 THR A O 1
ATOM 701 N N . LEU A 1 95 ? 17.382 1.134 -8.388 1.00 66.25 95 LEU A N 1
ATOM 702 C CA . LEU A 1 95 ? 17.751 1.288 -6.973 1.00 66.25 95 LEU A CA 1
ATOM 703 C C . LEU A 1 95 ? 19.131 0.687 -6.667 1.00 66.25 95 LEU A C 1
ATOM 705 O O . LEU A 1 95 ? 19.775 1.069 -5.695 1.00 66.25 95 LEU A O 1
ATOM 709 N N . THR A 1 96 ? 19.607 -0.240 -7.502 1.00 59.09 96 THR A N 1
ATOM 710 C CA . THR A 1 96 ? 20.947 -0.836 -7.414 1.00 59.09 96 THR A CA 1
ATOM 711 C C . THR A 1 96 ? 21.786 -0.368 -8.602 1.00 59.09 96 THR A C 1
ATOM 713 O O . THR A 1 96 ? 21.399 -0.562 -9.747 1.00 59.09 96 THR A O 1
ATOM 716 N N . VAL A 1 97 ? 22.951 0.230 -8.358 1.00 56.91 97 VAL A N 1
ATOM 717 C CA . VAL A 1 97 ? 23.853 0.819 -9.376 1.00 56.91 97 VAL A CA 1
ATOM 718 C C . VAL A 1 97 ? 24.534 -0.191 -10.328 1.00 56.91 97 VAL A C 1
ATOM 720 O O . VAL A 1 97 ? 25.641 0.046 -10.797 1.00 56.91 97 VAL A O 1
ATOM 723 N N . LYS A 1 98 ? 23.899 -1.316 -10.670 1.00 53.69 98 LYS A N 1
ATOM 724 C CA . LYS A 1 98 ? 24.426 -2.290 -11.643 1.00 53.69 98 LYS A CA 1
ATOM 725 C C . LYS A 1 98 ? 23.496 -2.502 -12.839 1.00 53.69 98 LYS A C 1
ATOM 727 O O . LYS A 1 98 ? 23.200 -3.618 -13.236 1.00 53.69 98 LYS A O 1
ATOM 732 N N . CYS A 1 99 ? 23.118 -1.393 -13.471 1.00 55.66 99 CYS A N 1
ATOM 733 C CA . CYS A 1 99 ? 22.774 -1.368 -14.896 1.00 55.66 99 CYS A CA 1
ATOM 734 C C . CYS A 1 99 ? 24.008 -0.971 -15.740 1.00 55.66 99 CYS A C 1
ATOM 736 O O . CYS A 1 99 ? 23.940 -0.013 -16.499 1.00 55.66 99 CYS A O 1
ATOM 738 N N . PHE A 1 100 ? 25.146 -1.660 -15.582 1.00 46.03 100 PHE A N 1
ATOM 739 C CA . PHE A 1 100 ? 26.310 -1.531 -16.473 1.00 46.03 100 PHE A CA 1
ATOM 740 C C . PHE A 1 100 ? 26.895 -2.921 -16.757 1.00 46.03 100 PHE A C 1
ATOM 742 O O . PHE A 1 100 ? 27.603 -3.479 -15.925 1.00 46.03 100 PHE A O 1
ATOM 749 N N . PHE A 1 101 ? 26.578 -3.460 -17.932 1.00 49.53 101 PHE A N 1
ATOM 750 C CA . PHE A 1 101 ? 27.445 -4.371 -18.681 1.00 49.53 101 PHE A CA 1
ATOM 751 C C . PHE A 1 101 ? 27.319 -4.003 -20.167 1.00 49.53 101 PHE A C 1
ATOM 753 O O . PHE A 1 101 ? 26.640 -4.674 -20.939 1.00 49.53 101 PHE A O 1
ATOM 760 N N . ILE A 1 102 ? 27.932 -2.877 -20.526 1.00 50.31 102 ILE A N 1
ATOM 761 C CA . ILE A 1 102 ? 28.680 -2.718 -21.779 1.00 50.31 102 ILE A CA 1
ATOM 762 C C . ILE A 1 102 ? 30.089 -2.290 -21.397 1.00 50.31 102 ILE A C 1
ATOM 764 O O . ILE A 1 102 ? 30.200 -1.511 -20.420 1.00 50.31 102 ILE A O 1
#

pLDDT: mean 74.45, std 14.48, range [36.72, 90.19]

Radius of gyration: 28.49 Å; chains: 1; bounding box: 50×30×96 Å

Secondary structure (DSSP, 8-state):
---------------TT-----S----BSS-STTSSSB-TTS----PPTTEESTTS-EEPTTEEESSTTSGGGS-EEE--STTS--B-TTT--BSSS-----